Protein AF-A0A971UP46-F1 (afdb_monomer_lite)

Foldseek 3Di:
DFAAPCVDPVNVQLQCVQLLQAPPNNQVVLVVCLVRHQYVVSDSDDQRPVRDHHPDDQVRQPPSNYNDPPPPDCVVPPPPCPPPPPPDQQDLVQLVVLLVVLVVLLVVVVVVDPSLVVSLVSLVSSLVSCPVPVVLNVLSVVQSVCCVPPVPHRPSVVSVVSSVVVVVVVD

Radius of gyration: 23.86 Å; chains: 1; bounding box: 51×39×58 Å

Sequence (171 aa):
MSERFVDTFHCRSHVHCRHCRDLEAGRPWRQSLTARFTLPADAPDWACPEGLPWNVPEADVPGDLRAAEKKPCGCSRGSPSGQVPVTRVSCLECCEKHLGAAWVLLAEVRDGYASRLRAIGHLHEAEDESQAWPELHDAIREARKAYQQTGQMPSFDALAALVQACRQSTE

Secondary structure (DSSP, 8-state):
-PPBGGGSHHHHT-TTHHHHH-TTTTHHHHHHHTTTSBPGGGSSS---TT-PPTT--GGGS-TTTSPPP-PPPGGGS---------SS---HHHHHHHHHHHHHHHHHHHTT-S-HHHHHHHHHHHHHHTTTSHHHHHHHHHHHHHHHHH-PPP-HHHHHHHHHHHHHT--

pLDDT: mean 84.71, std 15.66, range [43.56, 98.56]

Structure (mmCIF, N/CA/C/O backbone):
data_AF-A0A971UP46-F1
#
_entry.id   AF-A0A971UP46-F1
#
loop_
_atom_site.group_PDB
_atom_site.id
_atom_site.type_symbol
_atom_site.label_atom_id
_atom_site.label_alt_id
_atom_site.label_comp_id
_atom_site.label_asym_id
_atom_site.label_entity_id
_atom_site.label_seq_id
_atom_site.pdbx_PDB_ins_code
_atom_site.Cartn_x
_atom_site.Cartn_y
_atom_site.Cartn_z
_atom_site.occupancy
_atom_site.B_iso_or_equiv
_atom_site.auth_seq_id
_atom_site.auth_comp_id
_atom_site.auth_asym_id
_atom_site.auth_atom_id
_atom_site.pdbx_PDB_model_num
ATOM 1 N N . MET A 1 1 ? 5.603 -11.034 -28.766 1.00 62.91 1 MET A N 1
ATOM 2 C CA . MET A 1 1 ? 6.639 -10.197 -29.405 1.00 62.91 1 MET A CA 1
ATOM 3 C C . MET A 1 1 ? 7.227 -9.327 -28.315 1.00 62.91 1 MET A C 1
ATOM 5 O O . MET A 1 1 ? 6.446 -8.697 -27.615 1.00 62.91 1 MET A O 1
ATOM 9 N N . SER A 1 2 ? 8.541 -9.372 -28.101 1.00 74.31 2 SER A N 1
ATOM 10 C CA . SER A 1 2 ? 9.192 -8.519 -27.100 1.00 74.31 2 SER A CA 1
ATOM 11 C C . SER A 1 2 ? 9.112 -7.056 -27.539 1.00 74.31 2 SER A C 1
ATOM 13 O O . SER A 1 2 ? 9.354 -6.745 -28.703 1.00 74.31 2 SER A O 1
ATOM 15 N N . GLU A 1 3 ? 8.714 -6.170 -26.629 1.00 90.81 3 GLU A N 1
ATOM 16 C CA . GLU A 1 3 ? 8.626 -4.731 -26.885 1.00 90.81 3 GLU A CA 1
ATOM 17 C C . GLU A 1 3 ? 10.038 -4.129 -26.968 1.00 90.81 3 GLU A C 1
ATOM 19 O O . GLU A 1 3 ? 10.926 -4.505 -26.194 1.00 90.81 3 GLU A O 1
ATOM 24 N N . ARG A 1 4 ? 10.275 -3.196 -27.901 1.00 90.69 4 ARG A N 1
ATOM 25 C CA . ARG A 1 4 ? 11.564 -2.497 -27.972 1.00 90.69 4 ARG A CA 1
ATOM 26 C C . ARG A 1 4 ? 11.639 -1.466 -26.856 1.00 90.69 4 ARG A C 1
ATOM 28 O O . ARG A 1 4 ? 10.748 -0.630 -26.737 1.00 90.69 4 ARG A O 1
ATOM 35 N N . PHE A 1 5 ? 12.734 -1.455 -26.097 1.00 90.38 5 PHE A N 1
ATOM 36 C CA . PHE A 1 5 ? 12.901 -0.524 -24.974 1.00 90.38 5 PHE A CA 1
ATOM 37 C C . PHE A 1 5 ? 12.687 0.941 -25.391 1.00 90.38 5 PHE A C 1
ATOM 39 O O . PHE A 1 5 ? 12.040 1.701 -24.671 1.00 90.38 5 PHE A O 1
ATOM 46 N N . VAL A 1 6 ? 13.179 1.317 -26.575 1.00 89.81 6 VAL A N 1
ATOM 47 C CA . VAL A 1 6 ? 13.103 2.688 -27.103 1.00 89.81 6 VAL A CA 1
ATOM 48 C C . VAL A 1 6 ? 11.679 3.178 -27.383 1.00 89.81 6 VAL A C 1
ATOM 50 O O . VAL A 1 6 ? 11.440 4.379 -27.358 1.00 89.81 6 VAL A O 1
ATOM 53 N N . ASP A 1 7 ? 10.720 2.268 -27.569 1.00 90.56 7 ASP A N 1
ATOM 54 C CA . ASP A 1 7 ? 9.316 2.622 -27.818 1.00 90.56 7 ASP A CA 1
ATOM 55 C C . ASP A 1 7 ? 8.519 2.789 -26.508 1.00 90.56 7 ASP A C 1
ATOM 57 O O . ASP A 1 7 ? 7.407 3.332 -26.486 1.00 90.56 7 ASP A O 1
ATOM 61 N N . THR A 1 8 ? 9.085 2.359 -25.378 1.00 89.50 8 THR A N 1
ATOM 62 C CA . THR A 1 8 ? 8.406 2.388 -24.079 1.00 89.50 8 THR A CA 1
ATOM 63 C C . THR A 1 8 ? 8.289 3.808 -23.525 1.00 89.50 8 THR A C 1
ATOM 65 O O . THR A 1 8 ? 9.044 4.720 -23.876 1.00 89.50 8 THR A O 1
ATOM 68 N N . PHE A 1 9 ? 7.357 4.003 -22.587 1.00 87.00 9 PHE A N 1
ATOM 69 C CA . PHE A 1 9 ? 7.287 5.243 -21.809 1.00 87.00 9 PHE A CA 1
ATOM 70 C C . PHE A 1 9 ? 8.579 5.504 -21.022 1.00 87.00 9 PHE A C 1
ATOM 72 O O . PHE A 1 9 ? 8.977 6.654 -20.856 1.00 87.00 9 PHE A O 1
ATOM 79 N N . HIS A 1 10 ? 9.273 4.449 -20.578 1.00 84.19 10 HIS A N 1
ATOM 80 C CA . HIS A 1 10 ? 10.538 4.599 -19.867 1.00 84.19 10 HIS A CA 1
ATOM 81 C C . HIS A 1 10 ? 11.552 5.353 -20.725 1.00 84.19 10 HIS A C 1
ATOM 83 O O . HIS A 1 10 ? 12.067 6.364 -20.248 1.00 84.19 10 HIS A O 1
ATOM 89 N N . CYS A 1 11 ? 11.743 4.951 -21.990 1.00 87.12 11 CYS A N 1
ATOM 90 C CA . CYS A 1 11 ? 12.617 5.662 -22.926 1.00 87.12 11 CYS A CA 1
ATOM 91 C C . CYS A 1 11 ? 12.144 7.107 -23.167 1.00 87.12 11 CYS A C 1
ATOM 93 O O . CYS A 1 11 ? 12.884 8.051 -22.902 1.00 87.12 11 CYS A O 1
ATOM 95 N N . ARG A 1 12 ? 10.877 7.274 -23.568 1.00 84.44 12 ARG A N 1
ATOM 96 C CA . ARG A 1 12 ? 10.281 8.569 -23.956 1.00 84.44 12 ARG A CA 1
ATOM 97 C C . ARG A 1 12 ? 10.173 9.599 -22.829 1.00 84.44 12 ARG A C 1
ATOM 99 O O . ARG A 1 12 ? 10.040 10.785 -23.093 1.00 84.44 12 ARG A O 1
ATOM 106 N N . SER A 1 13 ? 10.196 9.159 -21.572 1.00 80.25 13 SER A N 1
ATOM 107 C CA . SER A 1 13 ? 10.167 10.066 -20.417 1.00 80.25 13 SER A CA 1
ATOM 108 C C . SER A 1 13 ? 11.495 10.785 -20.176 1.00 80.25 13 SER A C 1
ATOM 110 O O . SER A 1 13 ? 11.535 11.723 -19.388 1.00 80.25 13 SER A O 1
ATOM 112 N N . HIS A 1 14 ? 12.592 10.304 -20.773 1.00 81.38 14 HIS A N 1
ATOM 113 C CA . HIS A 1 14 ? 13.957 10.831 -20.641 1.00 81.38 14 HIS A CA 1
ATOM 114 C C . HIS A 1 14 ? 14.551 10.855 -19.215 1.00 81.38 14 HIS A C 1
ATOM 116 O O . HIS A 1 14 ? 15.749 11.064 -19.042 1.00 81.38 14 HIS A O 1
ATOM 122 N N . VAL A 1 15 ? 13.775 10.501 -18.185 1.00 79.19 15 VAL A N 1
ATOM 123 C CA . VAL A 1 15 ? 14.170 10.522 -16.761 1.00 79.19 15 VAL A CA 1
ATOM 124 C C . VAL A 1 15 ? 15.407 9.668 -16.463 1.00 79.19 15 VAL A C 1
ATOM 126 O O . VAL A 1 15 ? 16.174 9.952 -15.546 1.00 79.19 15 VAL A O 1
ATOM 129 N N . HIS A 1 16 ? 15.610 8.605 -17.233 1.00 79.75 16 HIS A N 1
ATOM 130 C CA . HIS A 1 16 ? 16.690 7.644 -17.043 1.00 79.75 16 HIS A CA 1
ATOM 131 C C . HIS A 1 16 ? 17.879 7.901 -17.987 1.00 79.75 16 HIS A C 1
ATOM 133 O O . HIS A 1 16 ? 18.856 7.159 -17.910 1.00 79.75 16 HIS A O 1
ATOM 139 N N . CYS A 1 17 ? 17.836 8.927 -18.855 1.00 85.00 17 CYS A N 1
ATOM 140 C CA . CYS A 1 17 ? 18.858 9.182 -19.879 1.00 85.00 17 CYS A CA 1
ATOM 141 C C . CYS A 1 17 ? 20.266 9.308 -19.288 1.00 85.00 17 CYS A C 1
ATOM 143 O O . CYS A 1 17 ? 21.189 8.705 -19.824 1.00 85.00 17 CYS A O 1
ATOM 145 N N . ARG A 1 18 ? 20.431 9.980 -18.139 1.00 83.31 18 ARG A N 1
ATOM 146 C CA . ARG A 1 18 ? 21.722 10.068 -17.429 1.00 83.31 18 ARG A CA 1
ATOM 147 C C . ARG A 1 18 ? 22.296 8.687 -17.122 1.00 83.31 18 ARG A C 1
ATOM 149 O O . ARG A 1 18 ? 23.403 8.369 -17.533 1.00 83.31 18 ARG A O 1
ATOM 156 N N . HIS A 1 19 ? 21.531 7.859 -16.415 1.00 86.69 19 HIS A N 1
ATOM 157 C CA . HIS A 1 19 ? 21.985 6.523 -16.038 1.00 86.69 19 HIS A CA 1
ATOM 158 C C . HIS A 1 19 ? 22.153 5.625 -17.271 1.00 86.69 19 HIS A C 1
ATOM 160 O O . HIS A 1 19 ? 23.097 4.856 -17.368 1.00 86.69 19 HIS A O 1
ATOM 166 N N . CYS A 1 20 ? 21.278 5.780 -18.262 1.00 89.44 20 CYS A N 1
ATOM 167 C CA . CYS A 1 20 ? 21.333 5.063 -19.527 1.00 89.44 20 CYS A CA 1
ATOM 168 C C . CYS A 1 20 ? 22.585 5.383 -20.339 1.00 89.44 20 CYS A C 1
ATOM 170 O O . CYS A 1 20 ? 23.107 4.487 -20.994 1.00 89.44 20 CYS A O 1
ATOM 172 N N . ARG A 1 21 ? 23.027 6.644 -20.351 1.00 90.12 21 ARG A N 1
ATOM 173 C CA . ARG A 1 21 ? 24.153 7.146 -21.153 1.00 90.12 21 ARG A CA 1
ATOM 174 C C . ARG A 1 21 ? 25.464 7.242 -20.379 1.00 90.12 21 ARG A C 1
ATOM 176 O O . ARG A 1 21 ? 26.469 7.640 -20.956 1.00 90.12 21 ARG A O 1
ATOM 183 N N . ASP A 1 22 ? 25.481 6.837 -19.116 1.00 89.88 22 ASP A N 1
ATOM 184 C CA . ASP A 1 22 ? 26.717 6.555 -18.395 1.00 89.88 22 ASP A CA 1
ATOM 185 C C . ASP A 1 22 ? 27.285 5.225 -18.901 1.00 89.88 22 ASP A C 1
ATOM 187 O O . ASP A 1 22 ? 26.685 4.162 -18.701 1.00 89.88 22 ASP A O 1
ATOM 191 N N . LEU A 1 23 ? 28.403 5.278 -19.624 1.00 88.88 23 LEU A N 1
ATOM 192 C CA . LEU A 1 23 ? 28.947 4.114 -20.315 1.00 88.88 23 LEU A CA 1
ATOM 193 C C . LEU A 1 23 ? 29.316 2.997 -19.333 1.00 88.88 23 LEU A C 1
ATOM 195 O O . LEU A 1 23 ? 29.023 1.835 -19.610 1.00 88.88 23 LEU A O 1
ATOM 199 N N . GLU A 1 24 ? 29.889 3.334 -18.180 1.00 90.00 24 GLU A N 1
ATOM 200 C CA . GLU A 1 24 ? 30.367 2.347 -17.212 1.00 90.00 24 GLU A CA 1
ATOM 201 C C . GLU A 1 24 ? 29.316 2.045 -16.143 1.00 90.00 24 GLU A C 1
ATOM 203 O O . GLU A 1 24 ? 28.873 0.900 -16.021 1.00 90.00 24 GLU A O 1
ATOM 208 N N . ALA A 1 25 ? 28.848 3.057 -15.408 1.00 88.00 25 ALA A N 1
ATOM 209 C CA . ALA A 1 25 ? 27.933 2.855 -14.286 1.00 88.00 25 ALA A CA 1
ATOM 210 C C . ALA A 1 25 ? 26.525 2.440 -14.741 1.00 88.00 25 ALA A C 1
ATOM 212 O O . ALA A 1 25 ? 25.792 1.787 -13.997 1.00 88.00 25 ALA A O 1
ATOM 213 N N . GLY A 1 26 ? 26.142 2.787 -15.973 1.00 90.00 26 GLY A N 1
ATOM 214 C CA . GLY A 1 26 ? 24.857 2.417 -16.566 1.00 90.00 26 GLY A CA 1
ATOM 215 C C . GLY A 1 26 ? 24.813 1.023 -17.192 1.00 90.00 26 GLY A C 1
ATOM 216 O O . GLY A 1 26 ? 23.726 0.514 -17.483 1.00 90.00 26 GLY A O 1
ATOM 217 N N . ARG A 1 27 ? 25.967 0.380 -17.420 1.00 91.25 27 ARG A N 1
ATOM 218 C CA . ARG A 1 27 ? 26.042 -0.894 -18.156 1.00 91.25 27 ARG A CA 1
ATOM 219 C C . ARG A 1 27 ? 25.269 -2.035 -17.481 1.00 91.25 27 ARG A C 1
ATOM 221 O O . ARG A 1 27 ? 24.526 -2.707 -18.198 1.00 91.25 27 ARG A O 1
ATOM 228 N N . PRO A 1 28 ? 25.350 -2.253 -16.152 1.00 92.50 28 PRO A N 1
ATOM 229 C CA . PRO A 1 28 ? 24.561 -3.299 -15.495 1.00 92.50 28 PRO A CA 1
ATOM 230 C C . PRO A 1 28 ? 23.053 -3.085 -15.669 1.00 92.50 28 PRO A C 1
ATOM 232 O O . PRO A 1 28 ? 22.302 -4.026 -15.925 1.00 92.50 28 PRO A O 1
ATOM 235 N N . TRP A 1 29 ? 22.605 -1.830 -15.599 1.00 91.25 29 TRP A N 1
ATOM 236 C CA . TRP A 1 29 ? 21.209 -1.486 -15.831 1.00 91.25 29 TRP A CA 1
ATOM 237 C C . TRP A 1 29 ? 20.795 -1.765 -17.280 1.00 91.25 29 TRP A C 1
ATOM 239 O O . TRP A 1 29 ? 19.783 -2.431 -17.496 1.00 91.25 29 TRP A O 1
ATOM 249 N N . ARG A 1 30 ? 21.603 -1.373 -18.276 1.00 91.81 30 ARG A N 1
ATOM 250 C CA . ARG A 1 30 ? 21.342 -1.686 -19.694 1.00 91.81 30 ARG A CA 1
ATOM 251 C C . ARG A 1 30 ? 21.299 -3.190 -19.964 1.00 91.81 30 ARG A C 1
ATOM 253 O O . ARG A 1 30 ? 20.413 -3.656 -20.674 1.00 91.81 30 ARG A O 1
ATOM 260 N N . GLN A 1 31 ? 22.188 -3.964 -19.345 1.00 91.88 31 GLN A N 1
ATOM 261 C CA . GLN A 1 31 ? 22.159 -5.427 -19.416 1.00 91.88 31 GLN A CA 1
ATOM 262 C C . GLN A 1 31 ? 20.865 -5.998 -18.827 1.00 91.88 31 GLN A C 1
ATOM 264 O O . GLN A 1 31 ? 20.263 -6.881 -19.435 1.00 91.88 31 GLN A O 1
ATOM 269 N N . SER A 1 32 ? 20.382 -5.457 -17.702 1.00 91.81 32 SER A N 1
ATOM 270 C CA . SER A 1 32 ? 19.127 -5.906 -17.080 1.00 91.81 32 SER A CA 1
ATOM 271 C C . SER A 1 32 ? 17.902 -5.724 -17.985 1.00 91.81 32 SER A C 1
ATOM 273 O O . SER A 1 32 ? 16.938 -6.482 -17.878 1.00 91.81 32 SER A O 1
ATOM 275 N N . LEU A 1 33 ? 17.947 -4.762 -18.915 1.00 90.94 33 LEU A N 1
ATOM 276 C CA . LEU A 1 33 ? 16.859 -4.535 -19.862 1.00 90.94 33 LEU A CA 1
ATOM 277 C C . LEU A 1 33 ? 16.723 -5.662 -20.888 1.00 90.94 33 LEU A C 1
ATOM 279 O O . LEU A 1 33 ? 15.604 -5.907 -21.327 1.00 90.94 33 LEU A O 1
ATOM 283 N N . THR A 1 34 ? 17.799 -6.389 -21.216 1.00 89.12 34 THR A N 1
ATOM 284 C CA . THR A 1 34 ? 17.747 -7.509 -22.183 1.00 89.12 34 THR A CA 1
ATOM 285 C C . THR A 1 34 ? 16.811 -8.633 -21.735 1.00 89.12 34 THR A C 1
ATOM 287 O O . THR A 1 34 ? 16.239 -9.334 -22.562 1.00 89.12 34 THR A O 1
ATOM 290 N N . ALA A 1 35 ? 16.592 -8.773 -20.423 1.00 87.88 35 ALA A N 1
ATOM 291 C CA . ALA A 1 35 ? 15.668 -9.754 -19.863 1.00 87.88 35 ALA A CA 1
ATOM 292 C C . ALA A 1 35 ? 14.187 -9.411 -20.108 1.00 87.88 35 ALA A C 1
ATOM 294 O O . ALA A 1 35 ? 13.326 -10.270 -19.930 1.00 87.88 35 ALA A O 1
ATOM 295 N N . ARG A 1 36 ? 13.868 -8.155 -20.449 1.00 88.12 36 ARG A N 1
ATOM 296 C CA . ARG A 1 36 ? 12.483 -7.653 -20.538 1.00 88.12 36 ARG A CA 1
ATOM 297 C C . ARG A 1 36 ? 12.147 -6.989 -21.868 1.00 88.12 36 ARG A C 1
ATOM 299 O O . ARG A 1 36 ? 10.9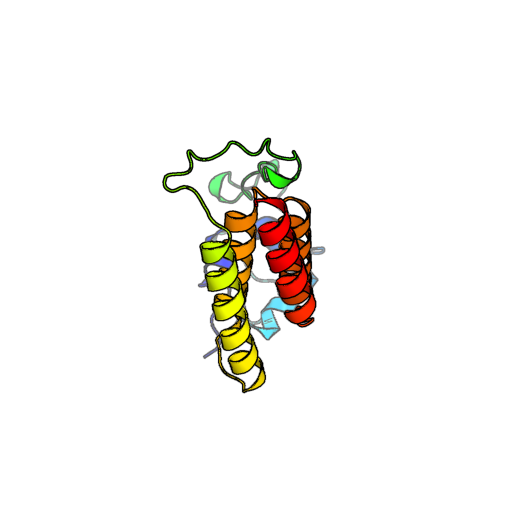82 -6.981 -22.248 1.00 88.12 36 ARG A O 1
ATOM 306 N N . PHE A 1 37 ? 13.140 -6.446 -22.563 1.00 91.19 37 PHE A N 1
ATOM 307 C CA . PHE A 1 37 ? 12.956 -5.632 -23.756 1.00 91.19 37 PHE A CA 1
ATOM 308 C C . PHE A 1 37 ? 13.940 -6.024 -24.851 1.00 91.19 37 PHE A C 1
ATOM 310 O O . PHE A 1 37 ? 15.076 -6.414 -24.582 1.00 91.19 37 PHE A O 1
ATOM 317 N N . THR A 1 38 ? 13.527 -5.824 -26.099 1.00 90.44 38 THR A N 1
ATOM 318 C CA . THR A 1 38 ? 14.450 -5.835 -27.234 1.00 90.44 38 THR A CA 1
ATOM 319 C C . THR A 1 38 ? 15.231 -4.523 -27.246 1.00 90.44 38 THR A C 1
ATOM 321 O O . THR A 1 38 ? 14.645 -3.434 -27.228 1.00 90.44 38 THR A O 1
ATOM 324 N N . LEU A 1 39 ? 16.559 -4.616 -27.257 1.00 88.31 39 LEU A N 1
ATOM 325 C CA . LEU A 1 39 ? 17.442 -3.457 -27.331 1.00 88.31 39 LEU A CA 1
ATOM 326 C C . LEU A 1 39 ? 17.820 -3.158 -28.785 1.00 88.31 39 LEU A C 1
ATOM 328 O O . LEU A 1 39 ? 17.894 -4.078 -29.600 1.00 88.31 39 LEU A O 1
ATOM 332 N N . PRO A 1 40 ? 18.079 -1.890 -29.142 1.00 85.19 40 PRO A N 1
ATOM 333 C CA . PRO A 1 40 ? 18.616 -1.575 -30.457 1.00 85.19 40 PRO A CA 1
ATOM 334 C C . PRO A 1 40 ? 19.944 -2.302 -30.697 1.00 85.19 40 PRO A C 1
ATOM 336 O O . PRO A 1 40 ? 20.812 -2.320 -29.826 1.00 85.19 40 PRO A O 1
ATOM 339 N N . ALA A 1 41 ? 20.088 -2.885 -31.889 1.00 79.75 41 ALA A N 1
ATOM 340 C CA . ALA A 1 41 ? 21.254 -3.675 -32.296 1.00 79.75 41 ALA A CA 1
ATOM 341 C C . ALA A 1 41 ? 21.569 -4.895 -31.399 1.00 79.75 41 ALA A C 1
ATOM 343 O O . ALA A 1 41 ? 22.694 -5.385 -31.438 1.00 79.75 41 ALA A O 1
ATOM 344 N N . ASP A 1 42 ? 20.603 -5.364 -30.592 1.00 75.69 42 ASP A N 1
ATOM 345 C CA . ASP A 1 42 ? 20.742 -6.498 -29.660 1.00 75.69 42 ASP A CA 1
ATOM 346 C C . ASP A 1 42 ? 21.967 -6.403 -28.725 1.00 75.69 42 ASP A C 1
ATOM 348 O O . ASP A 1 42 ? 22.470 -7.401 -28.210 1.00 75.69 42 ASP A O 1
ATOM 352 N N . ALA A 1 43 ? 22.440 -5.180 -28.474 1.00 81.56 43 ALA A N 1
ATOM 353 C CA . ALA A 1 43 ? 23.622 -4.896 -27.675 1.00 81.56 43 ALA A CA 1
ATOM 354 C C . ALA A 1 43 ? 23.257 -4.031 -26.458 1.00 81.56 43 ALA A C 1
ATOM 356 O O . ALA A 1 43 ? 22.384 -3.170 -26.558 1.00 81.56 43 ALA A O 1
ATOM 357 N N . PRO A 1 44 ? 23.934 -4.203 -25.304 1.00 81.62 44 PRO A N 1
ATOM 358 C CA . PRO A 1 44 ? 23.718 -3.370 -24.122 1.00 81.62 44 PRO A CA 1
ATOM 359 C C . PRO A 1 44 ? 24.270 -1.952 -24.291 1.00 81.62 44 PRO A C 1
ATOM 361 O O . PRO A 1 44 ? 23.924 -1.077 -23.511 1.00 81.62 44 PRO A O 1
ATOM 364 N N . ASP A 1 45 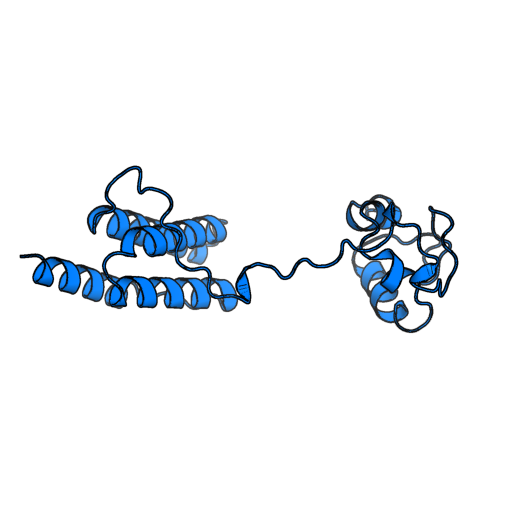? 25.102 -1.703 -25.299 1.00 89.38 45 ASP A N 1
ATOM 365 C CA . ASP A 1 45 ? 25.603 -0.376 -25.627 1.00 89.38 45 ASP A CA 1
ATOM 366 C C . ASP A 1 45 ? 25.162 -0.048 -27.056 1.00 89.38 45 ASP A C 1
ATOM 368 O O . ASP A 1 45 ? 25.665 -0.609 -28.025 1.00 89.38 45 ASP A O 1
ATOM 372 N N . TRP A 1 46 ? 24.179 0.842 -27.178 1.00 89.25 46 TRP A N 1
ATOM 373 C CA . TRP A 1 46 ? 23.579 1.242 -28.451 1.00 89.25 46 TRP A CA 1
ATOM 374 C C . TRP A 1 46 ? 23.541 2.762 -28.583 1.00 89.25 46 TRP A C 1
ATOM 376 O O . TRP A 1 46 ? 23.534 3.471 -27.577 1.00 89.25 46 TRP A O 1
ATOM 386 N N . ALA A 1 47 ? 23.485 3.280 -29.810 1.00 88.38 47 ALA A N 1
ATOM 387 C CA . ALA A 1 47 ? 23.320 4.712 -30.052 1.00 88.38 47 ALA A CA 1
ATOM 388 C C . ALA A 1 47 ? 21.957 5.205 -29.537 1.00 88.38 47 ALA A C 1
ATOM 390 O O . ALA A 1 47 ? 20.939 4.540 -29.722 1.00 88.38 47 ALA A O 1
ATOM 391 N N . CYS A 1 48 ? 21.927 6.367 -28.882 1.00 86.81 48 CYS A N 1
ATOM 392 C CA . CYS A 1 48 ? 20.672 6.939 -28.404 1.00 86.81 48 CYS A CA 1
ATOM 393 C C . CYS A 1 48 ? 19.795 7.358 -29.600 1.00 86.81 48 CYS A C 1
ATOM 395 O O . CYS A 1 48 ? 20.304 8.068 -30.468 1.00 86.81 48 CYS A O 1
ATOM 397 N N . PRO A 1 49 ? 18.502 6.980 -29.651 1.00 85.25 49 PRO A N 1
ATOM 398 C CA . PRO A 1 49 ? 17.601 7.444 -30.711 1.00 85.25 49 PRO A CA 1
ATOM 399 C C . PRO A 1 49 ? 17.421 8.970 -30.701 1.00 85.25 49 PRO A C 1
ATOM 401 O O . PRO A 1 49 ? 17.251 9.564 -31.757 1.00 85.25 49 PRO A O 1
ATOM 404 N N . GLU A 1 50 ? 17.565 9.600 -29.531 1.00 79.12 50 GLU A N 1
ATOM 405 C CA . GLU A 1 50 ? 17.509 11.058 -29.345 1.00 79.12 50 GLU A CA 1
ATOM 406 C C . GLU A 1 50 ? 18.867 11.749 -29.584 1.00 79.12 50 GLU A C 1
ATOM 408 O O . GLU A 1 50 ? 19.049 12.921 -29.268 1.00 79.12 50 GLU A O 1
ATOM 413 N N . GLY A 1 51 ? 19.873 11.022 -30.087 1.00 84.81 51 GLY A N 1
ATOM 414 C CA . GLY A 1 51 ? 21.182 11.588 -30.429 1.00 84.81 51 GLY A CA 1
ATOM 415 C C . GLY A 1 51 ? 22.081 11.952 -29.240 1.00 84.81 51 GLY A C 1
ATOM 416 O O . GLY A 1 51 ? 23.131 12.557 -29.445 1.00 84.81 51 GLY A O 1
ATOM 417 N N . LEU A 1 52 ? 21.722 11.574 -28.007 1.00 82.38 52 LEU A N 1
ATOM 418 C CA . LEU A 1 52 ? 22.560 11.841 -26.834 1.00 82.38 52 LEU A CA 1
ATOM 419 C C . LEU A 1 52 ? 23.891 11.063 -26.884 1.00 82.38 52 LEU A C 1
ATOM 421 O O . LEU A 1 52 ? 23.864 9.830 -27.027 1.00 82.38 52 LEU A O 1
ATOM 425 N N . PRO A 1 53 ? 25.043 11.744 -26.707 1.00 86.94 53 PRO A N 1
ATOM 426 C CA . PRO A 1 53 ? 26.334 11.077 -26.621 1.00 86.94 53 PRO A CA 1
ATOM 427 C C . PRO A 1 53 ? 26.475 10.245 -25.339 1.00 86.94 53 PRO A C 1
ATOM 429 O O . PRO A 1 53 ? 25.670 10.323 -24.410 1.00 86.94 53 PRO A O 1
ATOM 432 N N . TRP A 1 54 ? 27.512 9.412 -25.288 1.00 89.44 54 TRP A N 1
ATOM 433 C CA . TRP A 1 54 ? 27.918 8.749 -24.049 1.00 89.44 54 TRP A CA 1
ATOM 434 C C . TRP A 1 54 ? 28.574 9.747 -23.096 1.00 89.44 54 TRP A C 1
ATOM 436 O O . TRP A 1 54 ? 29.249 10.673 -23.540 1.00 89.44 54 TRP A O 1
ATOM 446 N N . ASN A 1 55 ? 28.415 9.515 -21.792 1.00 87.44 55 ASN A N 1
ATOM 447 C CA . ASN A 1 55 ? 29.070 10.265 -20.719 1.00 87.44 55 ASN A CA 1
ATOM 448 C C . ASN A 1 55 ? 28.829 11.782 -20.789 1.00 87.44 55 ASN A C 1
ATOM 450 O O . ASN A 1 55 ? 29.731 12.569 -20.506 1.00 87.44 55 ASN A O 1
ATOM 454 N N . VAL A 1 56 ? 27.613 12.194 -21.168 1.00 74.44 56 VAL A N 1
ATOM 455 C CA . VAL A 1 56 ? 27.232 13.613 -21.196 1.00 74.44 56 VAL A CA 1
ATOM 456 C C . VAL A 1 56 ? 27.323 14.191 -19.781 1.00 74.44 56 VAL A C 1
ATOM 458 O O . VAL A 1 56 ? 26.663 13.661 -18.878 1.00 74.44 56 VAL A O 1
ATOM 461 N N . PRO A 1 57 ? 28.098 15.267 -19.562 1.00 71.88 57 PRO A N 1
ATOM 462 C CA . PRO A 1 57 ? 28.079 15.987 -18.299 1.00 71.88 57 PRO A CA 1
ATOM 463 C C . PRO A 1 57 ? 26.670 16.496 -17.988 1.00 71.88 57 PRO A C 1
ATOM 465 O O . PRO A 1 57 ? 25.931 16.915 -18.875 1.00 71.88 57 PRO A O 1
ATOM 468 N N . GLU A 1 58 ? 26.287 16.506 -16.713 1.00 66.94 58 GLU A N 1
ATOM 469 C CA . GLU A 1 58 ? 24.941 16.914 -16.277 1.00 66.94 58 GLU A CA 1
ATOM 470 C C . GLU A 1 58 ? 24.565 18.340 -16.727 1.00 66.94 58 GLU A C 1
ATOM 472 O O . GLU A 1 58 ? 23.401 18.618 -17.021 1.00 66.94 58 GLU A O 1
ATOM 477 N N . ALA A 1 59 ? 25.561 19.221 -16.855 1.00 68.38 59 ALA A N 1
ATOM 478 C CA . ALA A 1 59 ? 25.398 20.582 -17.356 1.00 68.38 59 ALA A CA 1
ATOM 479 C C . ALA A 1 59 ? 24.990 20.654 -18.840 1.00 68.38 59 ALA A C 1
ATOM 481 O O . ALA A 1 59 ? 24.342 21.627 -19.228 1.00 68.38 59 ALA A O 1
ATOM 482 N N . ASP A 1 60 ? 25.297 19.619 -19.625 1.00 70.44 60 ASP A N 1
ATOM 483 C CA . ASP A 1 60 ? 25.135 19.591 -21.084 1.00 70.44 60 ASP A CA 1
ATOM 484 C C . ASP A 1 60 ? 23.929 18.751 -21.533 1.00 70.44 60 ASP A C 1
ATOM 486 O O . ASP A 1 60 ? 23.591 18.713 -22.715 1.00 70.44 60 ASP A O 1
ATOM 490 N N . VAL A 1 61 ? 23.235 18.095 -20.596 1.00 66.44 61 VAL A N 1
ATOM 491 C CA . VAL A 1 61 ? 21.963 17.420 -20.881 1.00 66.44 61 VAL A CA 1
ATOM 492 C C . VAL A 1 61 ? 20.891 18.491 -21.137 1.00 66.44 61 VAL A C 1
ATOM 494 O O . VAL A 1 61 ? 20.712 19.361 -20.276 1.00 66.44 61 VAL A O 1
ATOM 497 N N . PRO A 1 62 ? 20.163 18.464 -22.270 1.00 69.81 62 PRO A N 1
ATOM 498 C CA . PRO A 1 62 ? 19.041 19.370 -22.523 1.00 69.81 62 PRO A CA 1
ATOM 499 C C . PRO A 1 62 ? 18.018 19.352 -21.378 1.00 69.81 62 PRO A C 1
ATOM 501 O O . PRO A 1 62 ? 17.762 18.308 -20.782 1.00 69.81 62 PRO A O 1
ATOM 504 N N . GLY A 1 63 ? 17.476 20.517 -21.008 1.00 67.12 63 GLY A N 1
ATOM 505 C CA . GLY A 1 63 ? 16.661 20.681 -19.794 1.00 67.12 63 GLY A CA 1
ATOM 506 C C . GLY A 1 63 ? 15.376 19.844 -19.765 1.00 67.12 63 GLY A C 1
ATOM 507 O O . GLY A 1 63 ? 14.945 19.420 -18.699 1.00 67.12 63 GLY A O 1
ATOM 508 N N . ASP A 1 64 ? 14.815 19.556 -20.934 1.00 66.50 64 ASP A N 1
ATOM 509 C CA . ASP A 1 64 ? 13.686 18.654 -21.184 1.00 66.50 64 ASP A CA 1
ATOM 510 C C . ASP A 1 64 ? 14.039 17.162 -21.026 1.00 66.50 64 ASP A C 1
ATOM 512 O O . ASP A 1 64 ? 13.150 16.324 -20.879 1.00 66.50 64 ASP A O 1
ATOM 516 N N . LEU A 1 65 ? 15.335 16.834 -21.016 1.00 60.88 65 LEU A N 1
ATOM 517 C CA . LEU A 1 65 ? 15.885 15.489 -20.817 1.00 60.88 65 LEU A CA 1
ATOM 518 C C . LEU A 1 65 ? 16.500 15.301 -19.423 1.00 60.88 65 LEU A C 1
ATOM 520 O O . LEU A 1 65 ? 16.916 14.194 -19.066 1.00 60.88 65 LEU A O 1
ATOM 524 N N . ARG A 1 66 ? 16.587 16.369 -18.620 1.00 63.56 66 ARG A N 1
ATOM 525 C CA . ARG A 1 66 ? 17.027 16.281 -17.225 1.00 63.56 66 ARG A CA 1
ATOM 526 C C . ARG A 1 66 ? 15.924 15.624 -16.410 1.00 63.56 66 ARG A C 1
ATOM 528 O O . ARG A 1 66 ? 14.747 15.948 -16.554 1.00 63.56 66 ARG A O 1
ATOM 535 N N . ALA A 1 67 ? 16.306 14.721 -15.508 1.00 58.53 67 ALA A N 1
ATOM 536 C CA . ALA A 1 67 ? 15.382 14.278 -14.476 1.00 58.53 67 ALA A CA 1
ATOM 537 C C . ALA A 1 67 ? 14.873 15.528 -13.751 1.00 58.53 67 ALA A C 1
ATOM 539 O O . ALA A 1 67 ? 15.686 16.325 -13.277 1.00 58.53 67 ALA A O 1
ATOM 540 N N . ALA A 1 68 ? 13.550 15.711 -13.699 1.00 59.81 68 ALA A N 1
ATOM 541 C CA . ALA A 1 68 ? 12.965 16.778 -12.902 1.00 59.81 68 ALA A CA 1
ATOM 542 C C . ALA A 1 68 ? 13.598 16.710 -11.511 1.00 59.81 68 ALA A C 1
ATOM 544 O O . ALA A 1 68 ? 13.634 15.622 -10.918 1.00 59.81 68 ALA A O 1
ATOM 545 N N . GLU A 1 69 ? 14.138 17.834 -11.024 1.00 57.34 69 GLU A N 1
ATOM 546 C CA . GLU A 1 69 ? 14.643 17.897 -9.657 1.00 57.34 69 GLU A CA 1
ATOM 547 C C . GLU A 1 69 ? 13.582 17.267 -8.767 1.00 57.34 69 GLU A C 1
ATOM 549 O O . GLU A 1 69 ? 12.409 17.659 -8.804 1.00 57.34 69 GLU A O 1
ATOM 554 N N . LYS A 1 70 ? 13.980 16.234 -8.015 1.00 51.84 70 LYS A N 1
ATOM 555 C CA . LYS A 1 70 ? 13.117 15.669 -6.989 1.00 51.84 70 LYS A CA 1
ATOM 556 C C . LYS A 1 70 ? 12.866 16.801 -6.007 1.00 51.84 70 LYS A C 1
ATOM 558 O O . LYS A 1 70 ? 13.628 16.973 -5.057 1.00 51.84 70 LYS A O 1
ATOM 563 N N . LYS A 1 71 ? 11.779 17.554 -6.210 1.00 55.75 71 LYS A N 1
ATOM 564 C CA . LYS A 1 71 ? 11.148 18.283 -5.119 1.00 55.75 71 LYS A CA 1
ATOM 565 C C . LYS A 1 71 ? 11.030 17.245 -4.015 1.00 55.75 71 LYS A C 1
ATOM 567 O O . LYS A 1 71 ? 10.476 16.174 -4.294 1.00 55.75 71 LYS A O 1
ATOM 572 N N . PRO A 1 72 ? 11.616 17.483 -2.830 1.00 56.09 72 PRO A N 1
ATOM 573 C CA . PRO A 1 72 ? 11.475 16.540 -1.743 1.00 56.09 72 PRO A CA 1
ATOM 574 C C . PRO A 1 72 ? 9.981 16.277 -1.623 1.00 56.09 72 PRO A C 1
ATOM 576 O O . PRO A 1 72 ? 9.199 17.218 -1.455 1.00 56.09 72 PRO A O 1
ATOM 579 N N . CYS A 1 73 ? 9.578 15.021 -1.838 1.00 58.00 73 CYS A N 1
ATOM 580 C CA . CYS A 1 73 ? 8.207 14.640 -1.568 1.00 58.00 73 CYS A CA 1
ATOM 581 C C . CYS A 1 73 ? 7.920 15.117 -0.143 1.00 58.00 73 CYS A C 1
ATOM 583 O O . CYS A 1 73 ? 8.782 14.992 0.734 1.00 58.00 73 CYS A O 1
ATOM 585 N N . GLY A 1 74 ? 6.761 15.743 0.065 1.00 50.94 74 GLY A N 1
ATOM 586 C CA . GLY A 1 74 ? 6.419 16.363 1.345 1.00 50.94 74 GLY A CA 1
ATOM 587 C C . GLY A 1 74 ? 6.572 15.413 2.534 1.00 50.94 74 GLY A C 1
ATOM 588 O O . GLY A 1 74 ? 6.711 15.892 3.641 1.00 50.94 74 GLY A O 1
ATOM 589 N N . CYS A 1 75 ? 6.660 14.103 2.291 1.00 55.38 75 CYS A N 1
ATOM 590 C CA . CYS A 1 75 ? 6.842 13.006 3.232 1.00 55.38 75 CYS A CA 1
ATOM 591 C C . CYS A 1 75 ? 8.046 13.114 4.191 1.00 55.38 75 CYS A C 1
ATOM 593 O O . CYS A 1 75 ? 8.071 12.380 5.173 1.00 55.38 75 CYS A O 1
ATOM 595 N N . SER A 1 76 ? 9.050 13.962 3.928 1.00 46.97 76 SER A N 1
ATOM 596 C CA . SER A 1 76 ? 10.184 14.185 4.852 1.00 46.97 76 SER A CA 1
ATOM 597 C C . SER A 1 76 ? 9.973 15.339 5.835 1.00 46.97 76 SER A C 1
ATOM 599 O O . SER A 1 76 ? 10.738 15.495 6.785 1.00 46.97 76 SER A O 1
ATOM 601 N N . ARG A 1 77 ? 8.912 16.124 5.652 1.00 47.66 77 ARG A N 1
ATOM 602 C CA . ARG A 1 77 ? 8.333 16.936 6.716 1.00 47.66 77 ARG A CA 1
ATOM 603 C C . ARG A 1 77 ? 7.084 16.188 7.138 1.00 47.66 77 ARG A C 1
ATOM 605 O O . ARG A 1 77 ? 6.250 15.909 6.292 1.00 47.66 77 ARG A O 1
ATOM 612 N N . GLY A 1 78 ? 6.943 15.830 8.412 1.00 49.44 78 GLY A N 1
ATOM 613 C CA . GLY A 1 78 ? 5.619 15.468 8.908 1.00 49.44 78 GLY A CA 1
ATOM 614 C C . GLY A 1 78 ? 4.690 16.605 8.502 1.00 49.44 78 GLY A C 1
ATOM 615 O O . GLY A 1 78 ? 4.844 17.720 9.000 1.00 49.44 78 GLY A O 1
ATOM 616 N N . SER A 1 79 ? 3.843 16.382 7.495 1.00 43.56 79 SER A N 1
ATOM 617 C CA . SER A 1 79 ? 2.823 17.355 7.156 1.00 43.56 79 SER A CA 1
ATOM 618 C C . SER A 1 79 ? 2.067 17.577 8.460 1.00 43.56 79 SER A C 1
ATOM 620 O O . SER A 1 79 ? 1.666 16.579 9.069 1.00 43.56 79 SER A O 1
ATOM 622 N N . PRO A 1 80 ? 1.865 18.823 8.933 1.00 45.19 80 PRO A N 1
ATOM 623 C CA . PRO A 1 80 ? 0.738 19.014 9.822 1.00 45.19 80 PRO A CA 1
ATOM 624 C C . PRO A 1 80 ? -0.442 18.422 9.056 1.00 45.19 80 PRO A C 1
ATOM 626 O O . PRO A 1 80 ? -0.559 18.658 7.847 1.00 45.19 80 PRO A O 1
ATOM 629 N N . SER A 1 81 ? -1.216 17.565 9.711 1.00 52.03 81 SER A N 1
ATOM 630 C CA . SER A 1 81 ? -2.488 17.091 9.195 1.00 52.03 81 SER A CA 1
ATOM 631 C C . SER A 1 81 ? -3.333 18.333 8.930 1.00 52.03 81 SER A C 1
ATOM 633 O O . SER A 1 81 ? -4.060 18.830 9.783 1.00 52.03 81 SER A O 1
ATOM 635 N N . GLY A 1 82 ? -3.160 18.920 7.749 1.00 45.47 82 GLY A N 1
ATOM 636 C CA . GLY A 1 82 ? -4.051 19.919 7.221 1.00 45.47 82 GLY A CA 1
ATOM 637 C C . GLY A 1 82 ? -5.322 19.143 7.003 1.00 45.47 82 GLY A C 1
ATOM 638 O O . GLY A 1 82 ? -5.433 18.449 5.997 1.00 45.47 82 GLY A O 1
ATOM 639 N N . GLN A 1 83 ? -6.188 19.160 8.016 1.00 47.44 83 GLN A N 1
ATOM 640 C CA . GLN A 1 83 ? -7.508 18.571 7.973 1.00 47.44 83 GLN A CA 1
ATOM 641 C C . GLN A 1 83 ? -8.160 19.130 6.715 1.00 47.44 83 GLN A C 1
ATOM 643 O O . GLN A 1 83 ? -8.578 20.288 6.674 1.00 47.44 83 GLN A O 1
ATOM 648 N N . VAL A 1 84 ? -8.178 18.324 5.651 1.00 51.22 84 VAL A N 1
ATOM 649 C CA . VAL A 1 84 ? -9.109 18.540 4.553 1.00 51.22 84 VAL A CA 1
ATOM 650 C C . VAL A 1 84 ? -10.461 18.651 5.247 1.00 51.22 84 VAL A C 1
ATOM 652 O O . VAL A 1 84 ? -10.756 17.777 6.067 1.00 51.22 84 VAL A O 1
ATOM 655 N N . PRO A 1 85 ? -11.230 19.734 5.034 1.00 46.22 85 PRO A N 1
ATOM 656 C CA . PRO A 1 85 ? -12.478 19.926 5.749 1.00 46.22 85 PRO A CA 1
ATOM 657 C C . PRO A 1 85 ? -13.324 18.674 5.553 1.00 46.22 85 PRO A C 1
ATOM 659 O O . PRO A 1 85 ? -13.698 18.323 4.434 1.00 46.22 85 PRO A O 1
ATOM 662 N N . VAL A 1 86 ? -13.517 17.967 6.662 1.00 52.53 86 VAL A N 1
ATOM 663 C CA . VAL A 1 86 ? -14.211 16.693 6.749 1.00 52.53 86 VAL A CA 1
ATOM 664 C C . VAL A 1 86 ? -15.629 16.943 6.242 1.00 52.53 86 VAL A C 1
ATOM 666 O O . VAL A 1 86 ? -16.436 17.585 6.908 1.00 52.53 86 VAL A O 1
ATOM 669 N N . THR A 1 87 ? -15.914 16.523 5.008 1.00 52.03 87 THR A N 1
ATOM 670 C CA . THR A 1 87 ? -17.208 16.797 4.356 1.00 52.03 87 THR A CA 1
ATOM 671 C C . THR A 1 87 ? -18.347 15.982 4.974 1.00 52.03 87 THR A C 1
ATOM 673 O O . THR A 1 87 ? -19.513 16.335 4.811 1.00 52.03 87 THR A O 1
ATOM 676 N N . ARG A 1 88 ? -18.008 14.924 5.723 1.00 60.81 88 ARG A N 1
ATOM 677 C CA . ARG A 1 88 ? -18.907 14.111 6.550 1.00 60.81 88 ARG A CA 1
ATOM 678 C C . ARG A 1 88 ? -18.172 13.676 7.815 1.00 60.81 88 ARG A C 1
ATOM 680 O O . ARG A 1 88 ? -17.040 13.227 7.706 1.00 60.81 88 ARG A O 1
ATOM 687 N N . VAL A 1 89 ? -18.796 13.777 8.985 1.00 66.00 89 VAL A N 1
ATOM 688 C CA . VAL A 1 89 ? -18.204 13.279 10.238 1.00 66.00 89 VAL A CA 1
ATOM 689 C C . VAL A 1 89 ? -17.966 11.771 10.094 1.00 66.00 89 VAL A C 1
ATOM 691 O O . VAL A 1 89 ? -18.920 11.028 9.862 1.00 66.00 89 VAL A O 1
ATOM 694 N N . SER A 1 90 ? -16.707 11.334 10.161 1.00 73.50 90 SER A N 1
ATOM 695 C CA . SER A 1 90 ? -16.359 9.914 10.221 1.00 73.50 90 SER A CA 1
ATOM 696 C C . SER A 1 90 ? -16.847 9.327 11.547 1.00 73.50 90 SER A C 1
ATOM 698 O O . SER A 1 90 ? -16.768 9.976 12.591 1.00 73.50 90 SER A O 1
ATOM 700 N N . CYS A 1 91 ? -17.390 8.111 11.518 1.00 87.06 91 CYS A N 1
ATOM 701 C CA . CYS A 1 91 ? -17.851 7.398 12.711 1.00 87.06 91 CYS A CA 1
ATOM 702 C C . CYS A 1 91 ? -17.216 6.003 12.791 1.00 87.06 91 CYS A C 1
ATOM 704 O O . CYS A 1 91 ? -16.664 5.504 11.803 1.00 87.06 91 CYS A O 1
ATOM 706 N N . LEU A 1 92 ? -17.292 5.357 13.961 1.00 91.81 92 LEU A N 1
ATOM 707 C CA . LEU A 1 92 ? -16.741 4.009 14.152 1.00 91.81 92 LEU A CA 1
ATOM 708 C C . LEU A 1 92 ? -17.361 2.999 13.176 1.00 91.81 92 LEU A C 1
ATOM 710 O O . LEU A 1 92 ? -16.664 2.107 12.703 1.00 91.81 92 LEU A O 1
ATOM 714 N N . GLU A 1 93 ? -18.624 3.180 12.793 1.00 93.31 93 GLU A N 1
ATOM 715 C CA . GLU A 1 93 ? -19.326 2.326 11.831 1.00 93.31 93 GLU A CA 1
ATOM 716 C C . GLU A 1 93 ? -18.729 2.428 10.418 1.00 93.31 93 GLU A C 1
ATOM 718 O O . GLU A 1 93 ? -18.686 1.433 9.688 1.00 93.31 93 GLU A O 1
ATOM 723 N N . CYS A 1 94 ? -18.229 3.604 10.014 1.00 93.88 94 CYS A N 1
ATOM 724 C CA . CYS A 1 94 ? -17.483 3.742 8.761 1.00 93.88 94 CYS A CA 1
ATOM 725 C C . CYS A 1 94 ? -16.185 2.931 8.828 1.00 93.88 94 CYS A C 1
ATOM 727 O O . CYS A 1 94 ? -15.909 2.148 7.916 1.00 93.88 94 CYS A O 1
ATOM 729 N N . CYS A 1 95 ? -15.430 3.055 9.922 1.00 94.69 95 CYS A N 1
ATOM 730 C CA . CYS A 1 95 ? -14.212 2.274 10.136 1.00 94.69 95 CYS A CA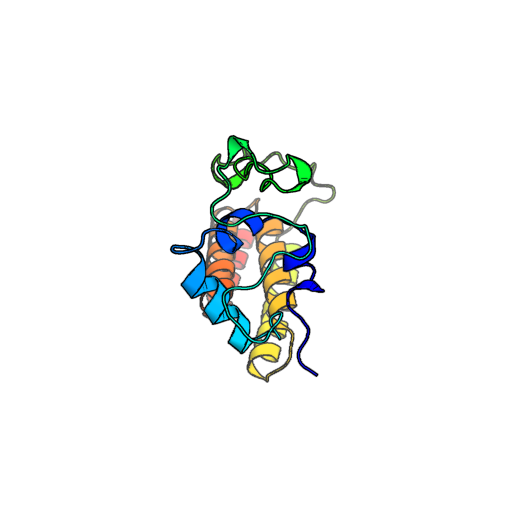 1
ATOM 731 C C . CYS A 1 95 ? -14.496 0.758 10.087 1.00 94.69 95 CYS A C 1
ATOM 733 O O . CYS A 1 95 ? -13.878 0.039 9.300 1.00 94.69 95 CYS A O 1
ATOM 735 N N . GLU A 1 96 ? -15.501 0.279 10.828 1.00 95.69 96 GLU A N 1
ATOM 736 C CA . GLU A 1 96 ? -15.934 -1.127 10.833 1.00 95.69 96 GLU A CA 1
ATOM 737 C C . GLU A 1 96 ? -16.331 -1.623 9.442 1.00 95.69 96 GLU A C 1
ATOM 739 O O . GLU A 1 96 ? -15.916 -2.706 9.026 1.00 95.69 96 GLU A O 1
ATOM 744 N N . LYS A 1 97 ? -17.092 -0.825 8.685 1.00 96.81 97 LYS A N 1
ATOM 745 C CA . LYS A 1 97 ? -17.471 -1.154 7.306 1.00 96.81 97 LYS A CA 1
ATOM 746 C C . LYS A 1 97 ? -16.237 -1.397 6.436 1.00 96.81 97 LYS A C 1
ATOM 748 O O . LYS A 1 97 ? -16.207 -2.356 5.661 1.00 96.81 97 LYS A O 1
ATOM 753 N N . HIS A 1 98 ? -15.231 -0.530 6.535 1.00 98.12 98 HIS A N 1
ATOM 754 C CA . HIS A 1 98 ? -14.008 -0.657 5.750 1.00 98.12 98 HIS A CA 1
ATOM 755 C C . HIS A 1 98 ? -13.151 -1.846 6.212 1.00 98.12 98 HIS A C 1
ATOM 757 O O . HIS A 1 98 ? -12.681 -2.609 5.364 1.00 98.12 98 HIS A O 1
ATOM 763 N N . LEU A 1 99 ? -13.037 -2.092 7.521 1.00 97.94 99 LEU A N 1
ATOM 764 C CA . LEU A 1 99 ? -12.368 -3.281 8.062 1.00 97.94 99 LEU A CA 1
ATOM 765 C C . LEU A 1 99 ? -13.053 -4.585 7.623 1.00 97.94 99 LEU A C 1
ATOM 767 O O . LEU A 1 99 ? -12.377 -5.515 7.182 1.00 97.94 99 LEU A O 1
ATOM 771 N N . GLY A 1 100 ? -14.385 -4.647 7.661 1.00 97.75 100 GLY A N 1
ATOM 772 C CA . GLY A 1 100 ? -15.152 -5.809 7.208 1.00 97.75 100 GLY A CA 1
ATOM 773 C C . GLY A 1 100 ? -14.981 -6.085 5.712 1.00 97.75 100 GLY A C 1
ATOM 774 O O . GLY A 1 100 ? -14.774 -7.228 5.306 1.00 97.75 100 GLY A O 1
ATOM 775 N N . ALA A 1 101 ? -14.987 -5.040 4.880 1.00 98.44 101 ALA A N 1
ATOM 776 C CA . ALA A 1 101 ? -14.707 -5.180 3.452 1.00 98.44 101 ALA A CA 1
ATOM 777 C C . ALA A 1 101 ? -13.276 -5.682 3.193 1.00 98.44 101 ALA A C 1
ATOM 779 O O . ALA A 1 101 ? -13.075 -6.576 2.368 1.00 98.44 101 ALA A O 1
ATOM 780 N N . ALA A 1 102 ? -12.283 -5.159 3.922 1.00 98.38 102 ALA A N 1
ATOM 781 C CA . ALA A 1 102 ? -10.907 -5.636 3.831 1.00 98.38 102 ALA A CA 1
ATOM 782 C C . ALA A 1 102 ? -10.792 -7.120 4.214 1.00 98.38 102 ALA A C 1
ATOM 784 O O . ALA A 1 102 ? -10.138 -7.871 3.495 1.00 98.38 102 ALA A O 1
ATOM 785 N N . TRP A 1 103 ? -11.460 -7.567 5.283 1.00 98.31 103 TRP A N 1
ATOM 786 C CA . TRP A 1 103 ? -11.469 -8.974 5.702 1.00 98.31 103 TRP A CA 1
ATOM 787 C C . TRP A 1 103 ? -11.928 -9.916 4.586 1.00 98.31 103 TRP A C 1
ATOM 789 O O . TRP A 1 103 ? -11.223 -10.869 4.248 1.00 98.31 103 TRP A O 1
ATOM 799 N N . VAL A 1 104 ? -13.078 -9.620 3.973 1.00 98.12 104 VAL A N 1
ATOM 800 C CA . VAL A 1 104 ? -13.639 -10.439 2.886 1.00 98.12 104 VAL A CA 1
ATOM 801 C C . VAL A 1 104 ? -12.693 -10.469 1.689 1.00 98.12 104 VAL A C 1
ATOM 803 O O . VAL A 1 104 ? -12.361 -11.542 1.191 1.00 98.12 104 VAL A O 1
ATOM 806 N N . LEU A 1 105 ? -12.191 -9.308 1.265 1.00 98.31 105 LEU A N 1
ATOM 807 C CA . LEU A 1 105 ? -11.280 -9.228 0.124 1.00 98.31 105 LEU A CA 1
ATOM 808 C C . LEU A 1 105 ? -9.967 -9.973 0.389 1.00 98.31 105 LEU A C 1
ATOM 810 O O . LEU A 1 105 ? -9.422 -10.582 -0.524 1.00 98.31 105 LEU A O 1
ATOM 814 N N . LEU A 1 106 ? -9.451 -9.970 1.620 1.00 97.62 106 LEU A N 1
ATOM 815 C CA . LEU A 1 106 ? -8.254 -10.739 1.968 1.00 97.62 106 LEU A CA 1
ATOM 816 C C . LEU A 1 106 ? -8.506 -12.249 2.016 1.00 97.62 106 LEU A C 1
ATOM 818 O O . LEU A 1 106 ? -7.605 -13.017 1.676 1.00 97.62 106 LEU A O 1
ATOM 822 N N . ALA A 1 107 ? -9.716 -12.682 2.374 1.00 96.94 107 ALA A N 1
ATOM 823 C CA . ALA A 1 107 ? -10.114 -14.077 2.217 1.00 96.94 107 ALA A CA 1
ATOM 824 C C . ALA A 1 107 ? -10.129 -14.478 0.731 1.00 96.94 107 ALA A C 1
ATOM 826 O O . ALA A 1 107 ? -9.536 -15.491 0.375 1.00 96.94 107 ALA A O 1
ATOM 827 N N . GLU A 1 108 ? -10.676 -13.634 -0.150 1.00 97.75 108 GLU A N 1
ATOM 828 C CA . GLU A 1 108 ? -10.615 -13.858 -1.601 1.00 97.75 108 GLU A CA 1
ATOM 829 C C . GLU A 1 108 ? -9.165 -13.914 -2.121 1.00 97.75 108 GLU A C 1
ATOM 831 O O . GLU A 1 108 ? -8.838 -14.751 -2.961 1.00 97.75 108 GLU A O 1
ATOM 836 N N . VAL A 1 109 ? -8.261 -13.064 -1.613 1.00 96.94 109 VAL A N 1
ATOM 837 C CA . VAL A 1 109 ? -6.832 -13.134 -1.978 1.00 96.94 109 VAL A CA 1
ATOM 838 C C . VAL A 1 109 ? -6.243 -14.496 -1.625 1.00 96.94 109 VAL A C 1
ATOM 840 O O . VAL A 1 109 ? -5.478 -15.051 -2.414 1.00 96.94 109 VAL A O 1
ATOM 843 N N . ARG A 1 110 ? -6.589 -15.045 -0.455 1.00 94.56 110 ARG A N 1
ATOM 844 C CA . ARG A 1 110 ? -6.131 -16.375 -0.032 1.00 94.56 110 ARG A CA 1
ATOM 845 C C . ARG A 1 110 ? -6.647 -17.477 -0.958 1.00 94.56 110 ARG A C 1
ATOM 847 O O . ARG A 1 110 ? -5.920 -18.434 -1.204 1.00 94.56 110 ARG A O 1
ATOM 854 N N . ASP A 1 111 ? -7.839 -17.296 -1.516 1.00 96.06 111 ASP A N 1
ATOM 855 C CA . ASP A 1 111 ? -8.441 -18.209 -2.493 1.00 96.06 111 ASP A CA 1
ATOM 856 C C . ASP A 1 111 ? -7.931 -17.970 -3.933 1.00 96.06 111 ASP A C 1
ATOM 858 O O . ASP A 1 111 ? -8.361 -18.635 -4.874 1.00 96.06 111 ASP A O 1
ATOM 862 N N . GLY A 1 112 ? -6.978 -17.047 -4.120 1.00 95.56 112 GLY A N 1
ATOM 863 C CA . GLY A 1 112 ? -6.293 -16.798 -5.390 1.00 95.56 112 GLY A CA 1
ATOM 864 C C . GLY A 1 112 ? -6.922 -15.714 -6.266 1.00 95.56 112 GLY A C 1
ATOM 865 O O . GLY A 1 112 ? -6.469 -15.502 -7.393 1.00 95.56 112 GLY A O 1
ATOM 866 N N . TYR A 1 113 ? -7.934 -14.994 -5.778 1.00 96.06 113 TYR A N 1
ATOM 867 C CA . TYR A 1 113 ? -8.552 -13.903 -6.529 1.00 96.06 113 TYR A CA 1
ATOM 868 C C . TYR A 1 113 ? -7.693 -12.628 -6.512 1.00 96.06 113 TYR A C 1
ATOM 870 O O . TYR A 1 113 ? -7.011 -12.288 -5.543 1.00 96.06 113 TYR A O 1
ATOM 878 N N . ALA A 1 114 ? -7.764 -11.859 -7.602 1.00 96.06 114 ALA A N 1
ATOM 879 C CA . ALA A 1 114 ? -7.029 -10.605 -7.778 1.00 96.06 114 ALA A CA 1
ATOM 880 C C . ALA A 1 114 ? -7.691 -9.414 -7.042 1.00 96.06 114 ALA A C 1
ATOM 882 O O . ALA A 1 114 ? -8.057 -8.399 -7.645 1.00 96.06 114 ALA A O 1
ATOM 883 N N . SER A 1 115 ? -7.867 -9.530 -5.725 1.00 97.38 115 SER A N 1
ATOM 884 C CA . SER A 1 115 ? -8.518 -8.534 -4.855 1.00 97.38 115 SER A CA 1
ATOM 885 C C . SER A 1 115 ? -7.548 -7.791 -3.921 1.00 97.38 115 SER A C 1
ATOM 887 O O . SER A 1 115 ? -7.954 -6.846 -3.244 1.00 97.38 115 SER A O 1
ATOM 889 N N . ARG A 1 116 ? -6.243 -8.114 -3.944 1.00 97.19 116 ARG A N 1
ATOM 890 C CA . ARG A 1 116 ? -5.224 -7.558 -3.024 1.00 97.19 116 ARG A CA 1
ATOM 891 C C . ARG A 1 116 ? -5.194 -6.032 -2.966 1.00 97.19 116 ARG A C 1
ATOM 893 O O . ARG A 1 116 ? -5.167 -5.460 -1.881 1.00 97.19 116 ARG A O 1
ATOM 900 N N . LEU A 1 117 ? -5.193 -5.361 -4.117 1.00 97.75 117 LEU A N 1
ATOM 901 C CA . LEU A 1 117 ? -5.143 -3.894 -4.155 1.00 97.75 117 LEU A CA 1
ATOM 902 C C . LEU A 1 117 ? -6.420 -3.260 -3.590 1.00 97.75 117 LEU A C 1
ATOM 904 O O . LEU A 1 117 ? -6.341 -2.238 -2.914 1.00 97.75 117 LEU A O 1
ATOM 908 N N . ARG A 1 118 ? -7.581 -3.892 -3.806 1.00 98.12 118 ARG A N 1
ATOM 909 C CA . ARG A 1 118 ? -8.855 -3.439 -3.233 1.00 98.12 118 ARG A CA 1
ATOM 910 C C . ARG A 1 118 ? -8.856 -3.593 -1.713 1.00 98.12 118 ARG A C 1
ATOM 912 O O . ARG A 1 118 ? -9.252 -2.664 -1.021 1.00 98.12 118 ARG A O 1
ATOM 919 N N . ALA A 1 119 ? -8.341 -4.710 -1.197 1.00 98.31 119 ALA A N 1
ATOM 920 C CA . ALA A 1 119 ? -8.194 -4.915 0.243 1.00 98.31 119 ALA A CA 1
ATOM 921 C C . ALA A 1 119 ? -7.307 -3.840 0.895 1.00 98.31 119 ALA A C 1
ATOM 923 O O . ALA A 1 119 ? -7.681 -3.269 1.916 1.00 98.31 119 ALA A O 1
ATOM 924 N N . ILE A 1 120 ? -6.164 -3.518 0.275 1.00 98.50 120 ILE A N 1
ATOM 925 C CA . ILE A 1 120 ? -5.271 -2.445 0.746 1.00 98.50 120 ILE A CA 1
ATOM 926 C C . ILE A 1 120 ? -5.989 -1.091 0.739 1.00 98.50 120 ILE A C 1
ATOM 928 O O . ILE A 1 120 ? -5.840 -0.331 1.692 1.00 98.50 120 ILE A O 1
ATOM 932 N N . GLY A 1 121 ? -6.787 -0.811 -0.297 1.00 98.38 121 GLY A N 1
ATOM 933 C CA . GLY A 1 121 ? -7.624 0.387 -0.356 1.00 98.38 121 GLY A CA 1
ATOM 934 C C . GLY A 1 121 ? -8.580 0.477 0.832 1.00 98.38 121 GLY A C 1
ATOM 935 O O . GLY A 1 121 ? -8.591 1.482 1.528 1.00 98.38 121 GLY A O 1
ATOM 936 N N . HIS A 1 122 ? -9.303 -0.598 1.149 1.00 98.56 122 HIS A N 1
ATOM 937 C CA . HIS A 1 122 ? -10.203 -0.609 2.305 1.00 98.56 122 HIS A CA 1
ATOM 938 C C . HIS A 1 122 ? -9.481 -0.449 3.650 1.00 98.56 122 HIS A C 1
ATOM 940 O O . HIS A 1 122 ? -9.997 0.238 4.524 1.00 98.56 122 HIS A O 1
ATOM 946 N N . LEU A 1 123 ? -8.280 -1.009 3.816 1.00 98.38 123 LEU A N 1
ATOM 947 C CA . LEU A 1 123 ? -7.470 -0.754 5.014 1.00 98.38 123 LEU A CA 1
ATOM 948 C C . LEU A 1 123 ? -7.032 0.716 5.119 1.00 98.38 123 LEU A C 1
ATOM 950 O O . LEU A 1 123 ? -6.920 1.234 6.223 1.00 98.38 123 LEU A O 1
ATOM 954 N N . HIS A 1 124 ? -6.778 1.387 3.992 1.00 98.19 124 HIS A N 1
ATOM 955 C CA . HIS A 1 124 ? -6.426 2.809 3.984 1.00 98.19 124 HIS A CA 1
ATOM 956 C C . HIS A 1 124 ? -7.620 3.693 4.353 1.00 98.19 124 HIS A C 1
ATOM 958 O O . HIS A 1 124 ? -7.479 4.572 5.192 1.00 98.19 124 HIS A O 1
ATOM 964 N N . GLU A 1 125 ? -8.801 3.407 3.808 1.00 97.62 125 GLU A N 1
ATOM 965 C CA . GLU A 1 125 ? -10.030 4.114 4.187 1.00 97.62 125 GLU A CA 1
ATOM 966 C C . GLU A 1 125 ? -10.355 3.911 5.678 1.00 97.62 125 GLU A C 1
ATOM 968 O O . GLU A 1 125 ? -10.735 4.852 6.362 1.00 97.62 125 GLU A O 1
ATOM 973 N N . ALA A 1 126 ? -10.150 2.705 6.226 1.00 97.38 126 ALA A N 1
ATOM 974 C CA . ALA A 1 126 ? -10.317 2.464 7.663 1.00 97.38 126 ALA A CA 1
ATOM 975 C C . ALA A 1 126 ? -9.327 3.281 8.521 1.00 97.38 126 ALA A C 1
ATOM 977 O O . ALA A 1 126 ? -9.689 3.776 9.588 1.00 97.38 126 ALA A O 1
ATOM 978 N N . GLU A 1 127 ? -8.083 3.451 8.060 1.00 97.31 127 GLU A N 1
ATOM 979 C CA . GLU A 1 127 ? -7.094 4.331 8.702 1.00 97.31 127 GLU A CA 1
ATOM 980 C C . GLU A 1 127 ? -7.563 5.793 8.683 1.00 97.31 127 GLU A C 1
ATOM 982 O O . GLU A 1 127 ? -7.501 6.470 9.708 1.00 97.31 127 GLU A O 1
ATOM 987 N N . ASP A 1 128 ? -8.083 6.275 7.556 1.00 94.81 128 ASP A N 1
ATOM 988 C CA . ASP A 1 128 ? -8.547 7.659 7.436 1.00 94.81 128 ASP A CA 1
ATOM 989 C C . ASP A 1 128 ? -9.800 7.930 8.284 1.00 94.81 128 ASP A C 1
ATOM 991 O O . ASP A 1 128 ? -9.882 8.949 8.970 1.00 94.81 128 ASP A O 1
ATOM 995 N N . GLU A 1 129 ? -10.750 6.996 8.317 1.00 93.94 129 GLU A N 1
ATOM 996 C CA . GLU A 1 129 ? -11.980 7.125 9.107 1.00 93.94 129 GLU A CA 1
ATOM 997 C C . GLU A 1 129 ? -11.713 7.052 10.625 1.00 93.94 129 GLU A C 1
ATOM 999 O O . GLU A 1 129 ? -12.485 7.594 11.418 1.00 93.94 129 GLU A O 1
ATOM 1004 N N . SER A 1 130 ? -10.602 6.436 11.049 1.00 94.06 130 SER A N 1
ATOM 1005 C CA . SER A 1 130 ? -10.245 6.251 12.464 1.00 94.06 130 SER A CA 1
ATOM 1006 C C . SER A 1 130 ? -9.415 7.383 13.080 1.00 94.06 130 SER A C 1
ATOM 1008 O O . SER A 1 130 ? -9.045 7.282 14.246 1.00 94.06 130 SER A O 1
ATOM 1010 N N . GLN A 1 131 ? -9.164 8.489 12.366 1.00 92.62 131 GLN A N 1
ATOM 1011 C CA . GLN A 1 131 ? -8.325 9.607 12.845 1.00 92.62 131 GLN A CA 1
ATOM 1012 C C . GLN A 1 131 ? -8.738 10.192 14.212 1.00 92.62 131 GLN A C 1
ATOM 1014 O O . GLN A 1 131 ? -7.899 10.762 14.909 1.00 92.62 131 GLN A O 1
ATOM 1019 N N . ALA A 1 132 ? -10.008 10.058 14.609 1.00 90.69 132 ALA A N 1
ATOM 1020 C CA . ALA A 1 132 ? -10.501 10.504 15.914 1.00 90.69 132 ALA A CA 1
ATOM 1021 C C . ALA A 1 132 ? -10.099 9.581 17.088 1.00 90.69 132 ALA A C 1
ATOM 1023 O O . ALA A 1 132 ? -10.195 9.996 18.241 1.00 90.69 132 ALA A O 1
ATOM 1024 N N . TRP A 1 133 ? -9.625 8.361 16.812 1.00 93.69 133 TRP A N 1
ATOM 1025 C CA . TRP A 1 133 ? -9.215 7.355 17.798 1.00 93.69 133 TRP A CA 1
ATOM 1026 C C . TRP A 1 133 ? -7.755 6.940 17.540 1.00 93.69 133 TRP A C 1
ATOM 1028 O O . TRP A 1 133 ? -7.517 5.975 16.812 1.00 93.69 133 TRP A O 1
ATOM 1038 N N . PRO A 1 134 ? -6.761 7.645 18.120 1.00 92.81 134 PRO A N 1
ATOM 1039 C CA . PRO A 1 134 ? -5.347 7.482 17.764 1.00 92.81 134 PRO A CA 1
ATOM 1040 C C . PRO A 1 134 ? -4.818 6.048 17.871 1.00 92.81 134 PRO A C 1
ATOM 1042 O O . PRO A 1 134 ? -4.123 5.584 16.974 1.00 92.81 134 PRO A O 1
ATOM 1045 N N . GLU A 1 135 ? -5.192 5.318 18.924 1.00 95.31 135 GLU A N 1
ATOM 1046 C CA . GLU A 1 135 ? -4.753 3.930 19.119 1.00 95.31 135 GLU A CA 1
ATOM 1047 C C . GLU A 1 135 ? -5.285 2.995 18.021 1.00 95.31 135 GLU A C 1
ATOM 1049 O O . GLU A 1 135 ? -4.542 2.179 17.474 1.00 95.31 135 GLU A O 1
ATOM 1054 N N . LEU A 1 136 ? -6.557 3.155 17.644 1.00 96.44 136 LEU A N 1
ATOM 1055 C CA . LEU A 1 136 ? -7.165 2.408 16.546 1.00 96.44 136 LEU A CA 1
ATOM 1056 C C . LEU A 1 136 ? -6.536 2.799 15.199 1.00 96.44 136 LEU A C 1
ATOM 1058 O O . LEU A 1 136 ? -6.208 1.919 14.404 1.00 96.44 136 LEU A O 1
ATOM 1062 N N . HIS A 1 137 ? -6.327 4.096 14.963 1.00 96.44 137 HIS A N 1
ATOM 1063 C CA . HIS A 1 137 ? -5.682 4.613 13.755 1.00 96.44 137 HIS A CA 1
ATOM 1064 C C . HIS A 1 137 ? -4.285 4.018 13.555 1.00 96.44 137 HIS A C 1
ATOM 1066 O O . HIS A 1 137 ? -3.990 3.463 12.493 1.00 96.44 137 HIS A O 1
ATOM 1072 N N . ASP A 1 138 ? -3.443 4.074 14.587 1.00 97.62 138 ASP A N 1
ATOM 1073 C CA . ASP A 1 138 ? -2.080 3.555 14.530 1.00 97.62 138 ASP A CA 1
ATOM 1074 C C . ASP A 1 138 ? -2.069 2.035 14.320 1.00 97.62 138 ASP A C 1
ATOM 1076 O O . ASP A 1 138 ? -1.307 1.529 13.491 1.00 97.62 138 ASP A O 1
ATOM 1080 N N . ALA A 1 139 ? -2.964 1.299 14.987 1.00 98.31 139 ALA A N 1
ATOM 1081 C CA . ALA A 1 139 ? -3.088 -0.144 14.801 1.00 98.31 139 ALA A CA 1
ATOM 1082 C C . ALA A 1 139 ? -3.482 -0.519 13.361 1.00 98.31 139 ALA A C 1
ATOM 1084 O O . ALA A 1 139 ? -2.885 -1.425 12.768 1.00 98.31 139 ALA A O 1
ATOM 1085 N N . ILE A 1 140 ? -4.449 0.188 12.765 1.00 98.31 140 ILE A N 1
ATOM 1086 C CA . ILE A 1 140 ? -4.873 -0.043 11.376 1.00 98.31 140 ILE A CA 1
ATOM 1087 C C . ILE A 1 140 ? -3.747 0.318 10.404 1.00 98.31 140 ILE A C 1
ATOM 1089 O O . ILE A 1 140 ? -3.454 -0.451 9.483 1.00 98.31 140 ILE A O 1
ATOM 1093 N N . ARG A 1 141 ? -3.077 1.454 10.619 1.00 98.19 141 ARG A N 1
ATOM 1094 C CA . ARG A 1 141 ? -1.953 1.919 9.799 1.00 98.19 141 ARG A CA 1
ATOM 1095 C C . ARG A 1 141 ? -0.814 0.907 9.766 1.00 98.19 141 ARG A C 1
ATOM 1097 O O . ARG A 1 141 ? -0.296 0.590 8.690 1.00 98.19 141 ARG A O 1
ATOM 1104 N N . GLU A 1 142 ? -0.426 0.382 10.923 1.00 98.31 142 GLU A N 1
ATOM 1105 C CA . GLU A 1 142 ? 0.648 -0.605 11.016 1.00 98.31 142 GLU A CA 1
ATOM 1106 C C . GLU A 1 142 ? 0.235 -1.949 10.404 1.00 98.31 142 GLU A C 1
ATOM 1108 O O . GLU A 1 142 ? 0.996 -2.522 9.619 1.00 98.31 142 GLU A O 1
ATOM 1113 N N . ALA A 1 143 ? -1.003 -2.402 10.626 1.00 98.25 143 ALA A N 1
ATOM 1114 C CA . ALA A 1 143 ? -1.533 -3.598 9.975 1.00 98.25 143 ALA A CA 1
ATOM 1115 C C . ALA A 1 143 ? -1.559 -3.472 8.439 1.00 98.25 143 ALA A C 1
ATOM 1117 O O . ALA A 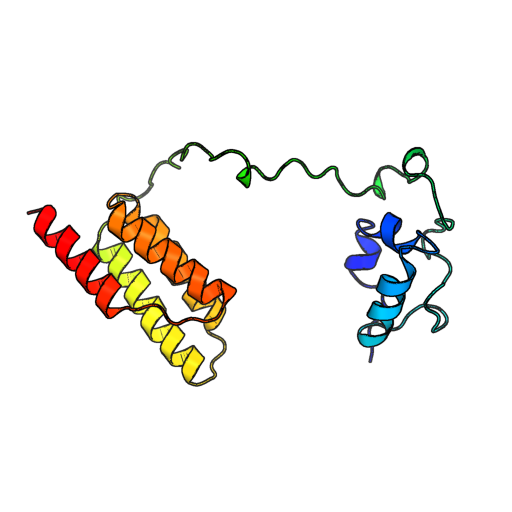1 143 ? -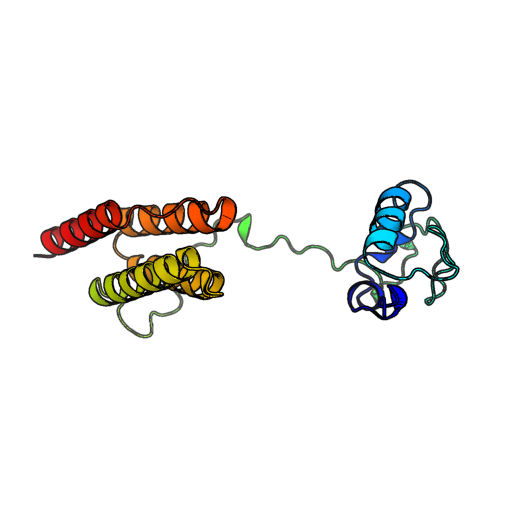1.133 -4.387 7.725 1.00 98.25 143 ALA A O 1
ATOM 1118 N N . ARG A 1 144 ? -2.000 -2.321 7.913 1.00 98.50 144 ARG A N 1
ATOM 1119 C CA . ARG A 1 144 ? -2.001 -2.028 6.474 1.00 98.50 144 ARG A CA 1
ATOM 1120 C C . ARG A 1 144 ? -0.596 -2.071 5.896 1.00 98.50 144 ARG A C 1
ATOM 1122 O O . ARG A 1 144 ? -0.387 -2.708 4.863 1.00 98.50 144 ARG A O 1
ATOM 1129 N N . LYS A 1 145 ? 0.366 -1.403 6.535 1.00 98.25 145 LYS A N 1
ATOM 1130 C CA . LYS A 1 145 ? 1.764 -1.388 6.086 1.00 98.25 145 LYS A CA 1
ATOM 1131 C C . LYS A 1 145 ? 2.377 -2.780 6.089 1.00 98.25 145 LYS A C 1
ATOM 1133 O O . LYS A 1 145 ? 2.984 -3.151 5.086 1.00 98.25 145 LYS A O 1
ATOM 1138 N N . ALA A 1 146 ? 2.192 -3.544 7.166 1.00 97.88 146 ALA A N 1
ATOM 1139 C CA . ALA A 1 146 ? 2.694 -4.910 7.268 1.00 97.88 146 ALA A CA 1
ATOM 1140 C C . ALA A 1 146 ? 2.147 -5.768 6.119 1.00 97.88 146 ALA A C 1
ATOM 1142 O O . ALA A 1 146 ? 2.914 -6.357 5.356 1.00 97.88 146 ALA A O 1
ATOM 1143 N N . TYR A 1 147 ? 0.832 -5.737 5.892 1.00 97.75 147 TYR A N 1
ATOM 1144 C CA . TYR A 1 147 ? 0.226 -6.464 4.780 1.00 97.75 147 TYR A CA 1
ATOM 1145 C C . TYR A 1 147 ? 0.729 -5.985 3.408 1.00 97.75 147 TYR A C 1
ATOM 1147 O O . TYR A 1 147 ? 1.052 -6.786 2.526 1.00 97.75 147 TYR A O 1
ATOM 1155 N N . GLN A 1 148 ? 0.836 -4.672 3.207 1.00 97.50 148 GLN A N 1
ATOM 1156 C CA . GLN A 1 148 ? 1.291 -4.096 1.946 1.00 97.50 148 GLN A CA 1
ATOM 1157 C C . GLN A 1 148 ? 2.744 -4.480 1.625 1.00 97.50 148 GLN A C 1
ATOM 1159 O O . GLN A 1 148 ? 3.038 -4.786 0.470 1.00 97.50 148 GLN A O 1
ATOM 1164 N N . GLN A 1 149 ? 3.629 -4.490 2.623 1.00 97.12 149 GLN A N 1
ATOM 1165 C CA . GLN A 1 149 ? 5.063 -4.733 2.450 1.00 97.12 149 GLN A CA 1
ATOM 1166 C C . GLN A 1 149 ? 5.417 -6.220 2.399 1.00 97.12 149 GLN A C 1
ATOM 1168 O O . GLN A 1 149 ? 6.187 -6.635 1.537 1.00 97.12 149 GLN A O 1
ATOM 1173 N N . THR A 1 150 ? 4.869 -7.021 3.313 1.00 96.38 150 THR A N 1
ATOM 1174 C CA . THR A 1 150 ? 5.291 -8.417 3.512 1.00 96.38 150 THR A CA 1
ATOM 1175 C C . THR A 1 150 ? 4.192 -9.422 3.183 1.00 96.38 150 THR A C 1
ATOM 1177 O O . THR A 1 150 ? 4.463 -10.611 3.056 1.00 96.38 150 THR A O 1
ATOM 1180 N N . GLY A 1 151 ? 2.946 -8.966 3.014 1.00 94.88 151 GLY A N 1
ATOM 1181 C CA . GLY A 1 151 ? 1.784 -9.849 2.910 1.00 94.88 151 GLY A CA 1
ATOM 1182 C C . GLY A 1 151 ? 1.342 -10.435 4.251 1.00 94.88 151 GLY A C 1
ATOM 1183 O O . GLY A 1 151 ? 0.459 -11.290 4.257 1.00 94.88 151 GLY A O 1
ATOM 1184 N N . GLN A 1 152 ? 1.922 -9.994 5.374 1.00 96.62 152 GLN A N 1
ATOM 1185 C CA . GLN A 1 152 ? 1.494 -10.421 6.702 1.00 96.62 152 GLN A CA 1
ATOM 1186 C C . GLN A 1 152 ? 0.029 -10.050 6.932 1.00 96.62 152 GLN A C 1
ATOM 1188 O O . GLN A 1 152 ? -0.350 -8.884 6.849 1.00 96.62 152 GLN A O 1
ATOM 1193 N N . MET A 1 153 ? -0.791 -11.057 7.225 1.00 96.56 153 MET A N 1
ATOM 1194 C CA . MET A 1 153 ? -2.220 -10.875 7.446 1.00 96.56 153 MET A CA 1
ATOM 1195 C C . MET A 1 153 ? -2.496 -10.013 8.687 1.00 96.56 153 MET A C 1
ATOM 1197 O O . MET A 1 153 ? -1.953 -10.318 9.753 1.00 96.56 153 MET A O 1
ATOM 1201 N N . PRO A 1 154 ? -3.352 -8.976 8.582 1.00 97.19 154 PRO A N 1
ATOM 1202 C CA . PRO A 1 154 ? -3.827 -8.245 9.749 1.00 97.19 154 PRO A CA 1
ATOM 1203 C C . PRO A 1 154 ? -4.528 -9.168 10.749 1.00 97.19 154 PRO A C 1
ATOM 1205 O O . PRO A 1 154 ? -5.259 -10.080 10.357 1.00 97.19 154 PRO A O 1
ATOM 1208 N N . SER A 1 155 ? -4.349 -8.899 12.041 1.00 97.00 155 SER A N 1
ATOM 1209 C CA . SER A 1 155 ? -5.148 -9.533 13.091 1.00 97.00 155 SER A CA 1
ATOM 1210 C C . SER A 1 155 ? -6.477 -8.791 13.226 1.00 97.00 155 SER A C 1
ATOM 1212 O O . SER A 1 155 ? -6.571 -7.790 13.934 1.00 97.00 155 SER A O 1
ATOM 1214 N N . PHE A 1 156 ? -7.501 -9.251 12.510 1.00 96.44 156 PHE A N 1
ATOM 1215 C CA . PHE A 1 156 ? -8.813 -8.599 12.528 1.00 96.44 156 PHE A CA 1
ATOM 1216 C C . PHE A 1 156 ? -9.530 -8.739 13.871 1.00 96.44 156 PHE A C 1
ATOM 1218 O O . PHE A 1 156 ? -10.253 -7.823 14.246 1.00 96.44 156 PHE A O 1
ATOM 1225 N N . ASP A 1 157 ? -9.263 -9.801 14.633 1.00 97.06 157 ASP A N 1
ATOM 1226 C CA . ASP A 1 157 ? -9.781 -9.943 15.998 1.00 97.06 157 ASP A CA 1
ATOM 1227 C C . ASP A 1 157 ? -9.219 -8.853 16.925 1.00 97.06 157 ASP A C 1
ATOM 1229 O O . ASP A 1 157 ? -9.957 -8.248 17.700 1.00 97.06 157 ASP A O 1
ATOM 1233 N N . ALA A 1 158 ? -7.920 -8.545 16.808 1.00 97.25 158 ALA A N 1
ATOM 1234 C CA . ALA A 1 158 ? -7.300 -7.470 17.582 1.00 97.25 158 ALA A CA 1
ATOM 1235 C C . ALA A 1 158 ? -7.839 -6.089 17.174 1.00 97.25 158 ALA A C 1
ATOM 1237 O O . ALA A 1 158 ? -8.130 -5.262 18.035 1.00 97.25 158 ALA A O 1
ATOM 1238 N N . LEU A 1 159 ? -8.024 -5.851 15.870 1.00 97.69 159 LEU A N 1
ATOM 1239 C CA . LEU A 1 159 ? -8.622 -4.607 15.377 1.00 97.69 159 LEU A CA 1
ATOM 1240 C C . LEU A 1 159 ? -10.079 -4.457 15.840 1.00 97.69 159 LEU A C 1
ATOM 1242 O O . LEU A 1 159 ? -10.469 -3.378 16.276 1.00 97.69 159 LEU A O 1
ATOM 1246 N N . ALA A 1 160 ? -10.870 -5.533 15.817 1.00 96.12 160 ALA A N 1
ATOM 1247 C CA . ALA A 1 160 ? -12.245 -5.528 16.313 1.00 96.12 160 ALA A CA 1
ATOM 1248 C C . ALA A 1 160 ? -12.317 -5.241 17.823 1.00 96.12 160 ALA A C 1
ATOM 1250 O O . ALA A 1 160 ? -13.189 -4.495 18.267 1.00 96.12 160 ALA A O 1
ATOM 1251 N N . ALA A 1 161 ? -11.379 -5.775 18.612 1.00 96.94 161 ALA A N 1
ATOM 1252 C CA . ALA A 1 161 ? -11.291 -5.475 20.039 1.00 96.94 161 ALA A CA 1
ATOM 1253 C C . ALA A 1 161 ? -11.014 -3.984 20.305 1.00 96.94 161 ALA A C 1
ATOM 1255 O O . ALA A 1 161 ? -11.652 -3.393 21.176 1.00 96.94 161 ALA A O 1
ATOM 1256 N N . LEU A 1 162 ? -10.124 -3.360 19.524 1.00 97.00 162 LEU A N 1
ATOM 1257 C CA . LEU A 1 162 ? -9.843 -1.922 19.623 1.00 97.00 162 LEU A CA 1
ATOM 1258 C C . LEU A 1 162 ? -11.064 -1.075 19.257 1.00 97.00 162 LEU A C 1
ATOM 1260 O O . LEU A 1 162 ? -11.408 -0.148 19.986 1.00 97.00 162 LEU A O 1
ATOM 1264 N N . VAL A 1 163 ? -11.767 -1.426 18.178 1.00 95.56 163 VAL A N 1
ATOM 1265 C CA . VAL A 1 163 ? -13.025 -0.763 17.806 1.00 95.56 163 VAL A CA 1
ATOM 1266 C C . VAL A 1 163 ? -14.042 -0.834 18.950 1.00 95.56 163 VAL A C 1
ATOM 1268 O O . VAL A 1 163 ? -14.654 0.176 19.301 1.00 95.56 163 VAL A O 1
ATOM 1271 N N . GLN A 1 164 ? -14.204 -2.006 19.569 1.00 94.75 164 GLN A N 1
ATOM 1272 C CA . GLN A 1 164 ? -15.137 -2.181 20.678 1.00 94.75 164 GLN A CA 1
ATOM 1273 C C . GLN A 1 164 ? -14.740 -1.354 21.913 1.00 94.75 164 GLN A C 1
ATOM 1275 O O . GLN A 1 164 ? -15.612 -0.773 22.561 1.00 94.75 164 GLN A O 1
ATOM 1280 N N . ALA A 1 165 ? -13.444 -1.248 22.215 1.00 94.38 165 ALA A N 1
ATOM 1281 C CA . ALA A 1 165 ? -12.938 -0.397 23.292 1.00 94.38 165 ALA A CA 1
ATOM 1282 C C . ALA A 1 165 ? -13.217 1.095 23.031 1.00 94.38 165 ALA A C 1
ATOM 1284 O O . ALA A 1 165 ? -13.641 1.817 23.937 1.00 94.38 165 ALA A O 1
ATOM 1285 N N . CYS A 1 166 ? -13.059 1.558 21.785 1.00 93.06 166 CYS A N 1
ATOM 1286 C CA . CYS A 1 166 ? -13.422 2.921 21.394 1.00 93.06 166 CYS A CA 1
ATOM 1287 C C . CYS A 1 166 ? -14.926 3.186 21.559 1.00 93.06 166 CYS A C 1
ATOM 1289 O O . CYS A 1 166 ? -15.309 4.252 22.044 1.00 93.06 166 CYS A O 1
ATOM 1291 N N . ARG A 1 167 ? -15.777 2.210 21.213 1.00 89.62 167 ARG A N 1
ATOM 1292 C CA . ARG A 1 167 ? -17.236 2.302 21.387 1.00 89.62 167 ARG A CA 1
ATOM 1293 C C . ARG A 1 167 ? -17.614 2.480 22.860 1.00 89.62 167 ARG A C 1
ATOM 1295 O O . ARG A 1 167 ? -18.347 3.404 23.184 1.00 89.62 167 ARG A O 1
ATOM 1302 N N . GLN A 1 168 ? -17.041 1.667 23.747 1.00 87.44 168 GLN A N 1
ATOM 1303 C CA . GLN A 1 168 ? -17.280 1.730 25.198 1.00 87.44 168 GLN A CA 1
ATOM 1304 C C . GLN A 1 168 ? -16.738 3.001 25.866 1.00 87.44 168 GLN A C 1
ATOM 1306 O O . GLN A 1 168 ? -17.182 3.354 26.949 1.00 87.44 168 GLN A O 1
ATOM 1311 N N . SER A 1 169 ? -15.770 3.676 25.243 1.00 77.69 169 SER A N 1
ATOM 1312 C CA . SER A 1 169 ? -15.179 4.914 25.771 1.00 77.69 169 SER A CA 1
ATOM 1313 C C . SER A 1 169 ? -15.950 6.175 25.362 1.00 77.69 169 SER A C 1
ATOM 1315 O O . SER A 1 169 ? -15.604 7.269 25.799 1.00 77.69 169 SER A O 1
ATOM 1317 N N . THR A 1 170 ? -16.939 6.033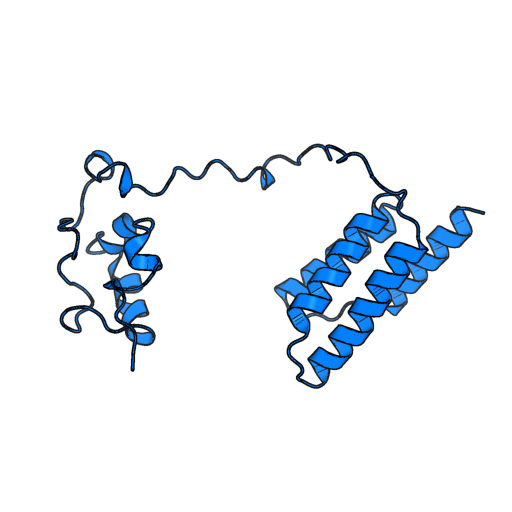 24.475 1.00 64.75 170 THR A N 1
ATOM 1318 C CA . THR A 1 170 ? -17.748 7.139 23.936 1.00 64.75 170 THR A CA 1
ATOM 1319 C C . THR A 1 170 ? -19.143 7.198 24.586 1.00 64.75 170 THR A C 1
ATOM 1321 O O . THR A 1 170 ? -19.871 8.167 24.372 1.00 64.75 170 THR A O 1
ATOM 1324 N N . GLU A 1 171 ? -19.502 6.185 25.385 1.00 52.00 171 GLU A N 1
ATOM 1325 C CA . GLU A 1 171 ? -20.702 6.130 26.242 1.00 52.00 171 GLU A CA 1
ATOM 1326 C C . GLU A 1 171 ? -20.432 6.728 27.631 1.00 52.00 171 GLU A C 1
ATOM 1328 O O . GLU A 1 171 ? -21.339 7.420 28.149 1.00 52.00 171 GLU A O 1
#